Protein AF-A0A831JVI9-F1 (afdb_monomer)

pLDDT: mean 87.47, std 11.28, range [53.0, 98.06]

Structure (mmCIF, N/CA/C/O backbone):
data_AF-A0A831JVI9-F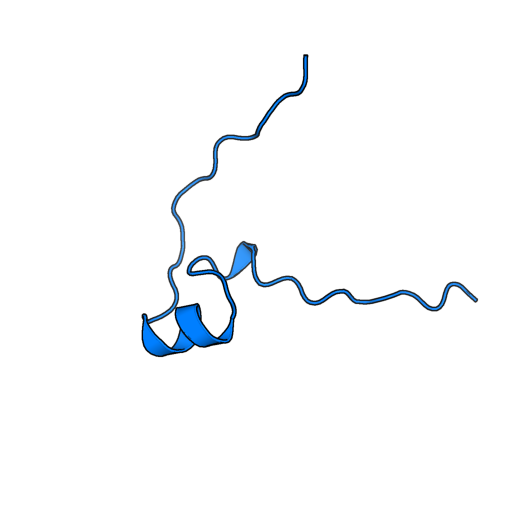1
#
_entry.id   AF-A0A831JVI9-F1
#
loop_
_atom_site.group_PDB
_atom_site.id
_atom_site.type_symbol
_atom_site.label_atom_id
_atom_site.label_alt_id
_atom_site.label_comp_id
_atom_site.label_asym_id
_atom_site.label_entity_id
_atom_site.label_seq_id
_atom_site.pdbx_PDB_ins_code
_atom_site.Cartn_x
_atom_site.Cartn_y
_atom_site.Cartn_z
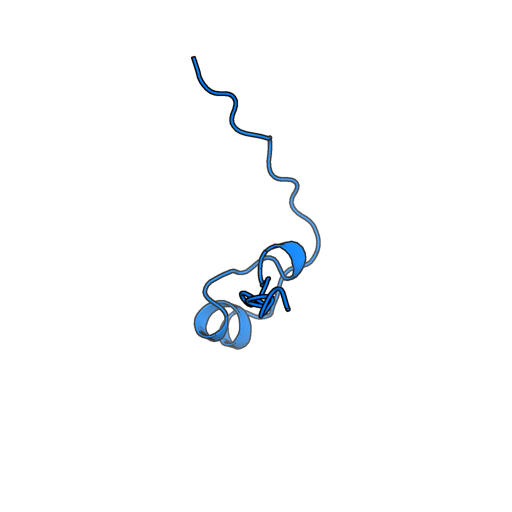_atom_site.occupancy
_atom_site.B_iso_or_equiv
_atom_site.auth_seq_id
_a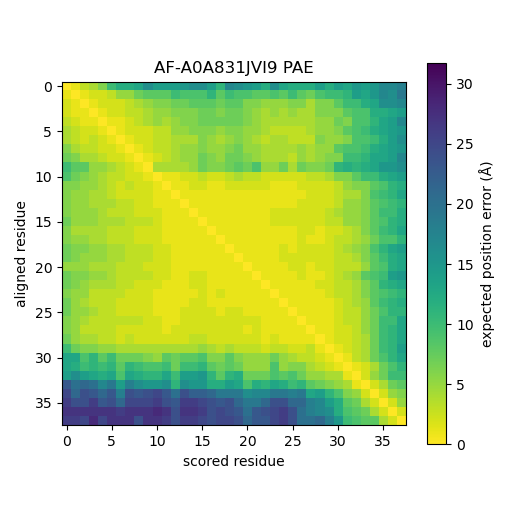tom_site.auth_comp_id
_atom_site.auth_asym_id
_atom_site.auth_atom_id
_atom_site.pdbx_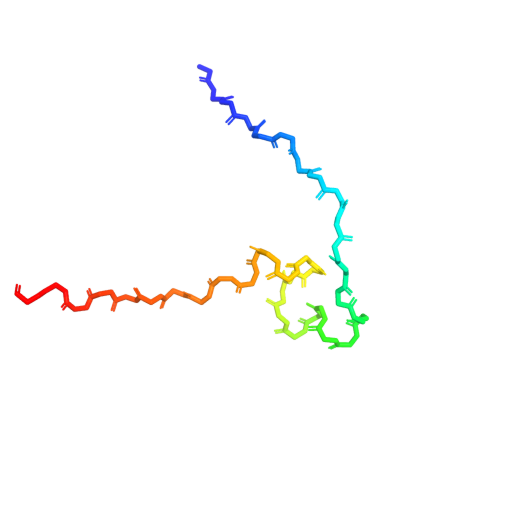PDB_model_num
ATOM 1 N N . GLN A 1 1 ? 7.482 11.067 -23.697 1.00 82.19 1 GLN A N 1
ATOM 2 C CA . GLN A 1 1 ? 6.259 10.490 -23.092 1.00 82.19 1 GLN A CA 1
ATOM 3 C C . GLN A 1 1 ? 6.694 9.517 -22.005 1.00 82.19 1 GLN A C 1
ATOM 5 O O . GLN A 1 1 ? 7.696 8.846 -22.213 1.00 82.19 1 GLN A O 1
ATOM 10 N N . ALA A 1 2 ? 6.005 9.475 -20.865 1.00 88.19 2 ALA A N 1
ATOM 11 C CA . ALA A 1 2 ? 6.275 8.517 -19.790 1.00 88.19 2 ALA A CA 1
ATOM 12 C C . ALA A 1 2 ? 5.157 7.468 -19.749 1.00 88.19 2 ALA A C 1
ATOM 14 O O . ALA A 1 2 ? 4.002 7.791 -20.024 1.00 88.19 2 ALA A O 1
ATOM 15 N N . TYR A 1 3 ? 5.512 6.223 -19.442 1.00 90.81 3 TYR A N 1
ATOM 16 C CA . TYR A 1 3 ? 4.566 5.119 -19.323 1.00 90.81 3 TYR A CA 1
ATOM 17 C C . TYR A 1 3 ? 4.180 4.924 -17.858 1.00 90.81 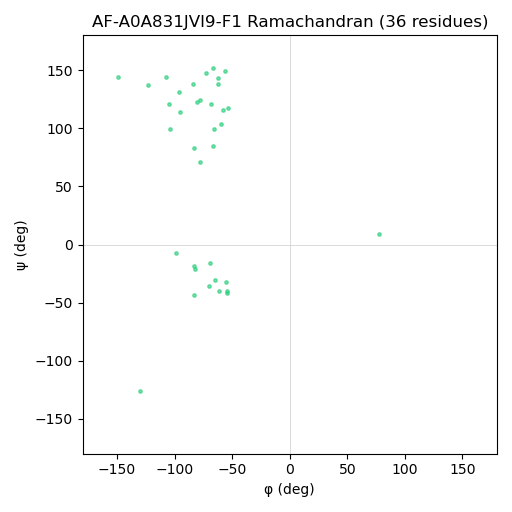3 TYR A C 1
ATOM 19 O O . TYR A 1 3 ? 5.053 4.842 -16.994 1.00 90.81 3 TYR A O 1
ATOM 27 N N . VAL A 1 4 ? 2.878 4.831 -17.597 1.00 89.62 4 VAL A N 1
ATOM 28 C CA . VAL A 1 4 ? 2.337 4.471 -16.285 1.00 89.62 4 VAL A CA 1
ATOM 29 C C . VAL A 1 4 ? 1.832 3.030 -16.369 1.00 89.62 4 VAL A C 1
ATOM 31 O O . VAL A 1 4 ? 0.970 2.751 -17.205 1.00 89.62 4 VAL A O 1
ATOM 34 N N . PRO A 1 5 ? 2.346 2.105 -15.542 1.00 89.12 5 PRO A N 1
ATOM 35 C CA . PRO A 1 5 ? 1.853 0.736 -15.514 1.00 89.12 5 PRO A CA 1
ATOM 36 C C . PRO A 1 5 ? 0.385 0.657 -15.085 1.00 89.12 5 PRO A C 1
ATOM 38 O O . PRO A 1 5 ? -0.051 1.369 -14.181 1.00 89.12 5 PRO A O 1
ATOM 41 N N . LEU A 1 6 ? -0.367 -0.264 -15.691 1.00 90.38 6 LEU A N 1
ATOM 42 C CA . LEU A 1 6 ? -1.702 -0.614 -15.212 1.00 90.38 6 LEU A CA 1
ATOM 43 C C . LEU A 1 6 ? -1.594 -1.328 -13.861 1.00 90.38 6 LEU A C 1
ATOM 45 O O . LEU A 1 6 ? -0.989 -2.398 -13.761 1.00 90.38 6 LEU A O 1
ATOM 49 N N . GLN A 1 7 ? -2.218 -0.754 -12.837 1.00 88.00 7 GLN A N 1
ATOM 50 C CA . GLN A 1 7 ? -2.291 -1.363 -11.516 1.00 88.00 7 GLN A CA 1
ATOM 51 C C . GLN A 1 7 ? -3.400 -2.416 -11.480 1.00 88.00 7 GLN A C 1
ATOM 53 O O . GLN A 1 7 ? -4.564 -2.128 -11.762 1.00 88.00 7 GLN A O 1
ATOM 58 N N . LYS A 1 8 ? -3.037 -3.653 -11.133 1.00 88.31 8 LYS A N 1
ATOM 59 C CA . LYS A 1 8 ? -3.997 -4.743 -10.935 1.00 88.31 8 LYS A CA 1
ATOM 60 C C . LYS A 1 8 ? -4.562 -4.671 -9.520 1.00 88.31 8 LYS A C 1
ATOM 62 O O . LYS A 1 8 ? -3.812 -4.469 -8.571 1.00 88.31 8 LYS A O 1
ATOM 67 N N . TYR A 1 9 ? -5.867 -4.883 -9.388 1.00 86.94 9 TYR A N 1
ATOM 68 C CA . TYR A 1 9 ? -6.491 -5.081 -8.084 1.00 86.94 9 TYR A CA 1
ATOM 69 C C . TYR A 1 9 ? -6.214 -6.508 -7.624 1.00 86.94 9 TYR A C 1
ATOM 71 O O . TYR A 1 9 ? -6.494 -7.464 -8.347 1.00 86.94 9 TYR A O 1
ATOM 79 N N . VAL A 1 10 ? -5.623 -6.626 -6.443 1.00 88.44 10 VAL A N 1
ATOM 80 C CA . VAL A 1 10 ? -5.194 -7.890 -5.843 1.00 88.44 10 VAL A CA 1
ATOM 81 C C . VAL A 1 10 ? -5.724 -7.947 -4.411 1.00 88.44 10 VAL A C 1
ATOM 83 O O . VAL A 1 10 ? -6.927 -7.779 -4.208 1.00 88.44 10 VAL A O 1
ATOM 86 N N . SER A 1 11 ? -4.863 -8.180 -3.426 1.00 94.62 11 SER A N 1
ATOM 87 C CA . SER A 1 11 ? -5.247 -8.196 -2.021 1.00 94.62 11 SER A CA 1
ATOM 88 C C . SER A 1 11 ? -5.524 -6.778 -1.533 1.00 94.62 11 SER A C 1
ATOM 90 O O . SER A 1 11 ? -4.897 -5.821 -1.986 1.00 94.62 11 SER A O 1
ATOM 92 N N . LEU A 1 12 ? -6.460 -6.643 -0.595 1.00 96.00 12 LEU A N 1
ATOM 93 C CA . LEU A 1 12 ? -6.771 -5.370 0.046 1.00 96.00 12 LEU A CA 1
ATOM 94 C C . LEU A 1 12 ? -6.606 -5.501 1.554 1.00 96.00 12 LEU A C 1
ATOM 96 O O . LEU A 1 12 ? -7.070 -6.474 2.153 1.00 96.00 12 LEU A O 1
ATOM 100 N N . TYR A 1 13 ? -5.999 -4.491 2.166 1.00 96.31 13 TYR A N 1
ATOM 101 C CA . TYR A 1 13 ? -6.077 -4.316 3.607 1.00 96.31 13 TYR A CA 1
ATOM 102 C C . TYR A 1 13 ? -7.508 -3.978 4.047 1.00 96.31 13 TYR A C 1
ATOM 104 O O . TYR A 1 13 ? -8.250 -3.318 3.308 1.00 96.31 13 TYR A O 1
ATOM 112 N N . PRO A 1 14 ? -7.893 -4.339 5.284 1.00 97.50 14 PRO A N 1
ATOM 113 C CA . PRO A 1 14 ? -9.049 -3.740 5.934 1.00 97.50 14 PRO A CA 1
ATOM 114 C C . PRO A 1 14 ? -8.911 -2.205 5.994 1.00 97.50 14 PRO A C 1
ATOM 116 O O . PRO A 1 14 ? -7.792 -1.700 6.136 1.00 97.50 14 PRO A O 1
ATOM 119 N N . PRO A 1 15 ? -10.017 -1.437 5.956 1.00 97.06 15 PRO A N 1
ATOM 120 C CA . PRO A 1 15 ? -9.963 0.028 5.903 1.00 97.06 15 PRO A CA 1
ATOM 121 C C . PRO A 1 15 ? -9.134 0.677 7.021 1.00 97.06 15 PRO A C 1
ATOM 123 O O . PRO A 1 15 ? -8.372 1.609 6.771 1.00 97.06 15 PRO A O 1
ATOM 126 N N . GLU A 1 16 ? -9.239 0.161 8.248 1.00 98.06 16 GLU A N 1
ATOM 127 C CA . GLU A 1 16 ? -8.503 0.685 9.405 1.00 98.06 16 GLU A CA 1
ATOM 128 C C . GLU A 1 16 ? -6.982 0.523 9.283 1.00 98.06 16 GLU A C 1
ATOM 130 O O . GLU A 1 16 ? -6.222 1.329 9.822 1.00 98.06 16 GLU A O 1
ATOM 135 N N . GLU A 1 17 ? -6.526 -0.521 8.590 1.00 96.81 17 GLU A N 1
ATOM 136 C CA . GLU A 1 17 ? -5.109 -0.776 8.340 1.00 96.81 17 GLU A CA 1
ATOM 137 C C . GLU A 1 17 ? -4.616 0.024 7.131 1.00 96.81 17 GLU A C 1
ATOM 139 O O . GLU A 1 17 ? -3.583 0.686 7.222 1.00 96.81 17 GLU A O 1
ATOM 144 N N . ALA A 1 18 ? -5.401 0.070 6.051 1.00 96.19 18 ALA A N 1
ATOM 145 C CA . ALA A 1 18 ? -5.079 0.835 4.847 1.00 96.19 18 ALA A CA 1
ATOM 146 C C . ALA A 1 18 ? -4.800 2.319 5.146 1.00 96.19 18 ALA A C 1
ATOM 148 O O . ALA A 1 18 ? -3.835 2.891 4.637 1.00 96.19 18 ALA A O 1
ATOM 149 N N . ILE A 1 19 ? -5.604 2.933 6.026 1.00 97.06 19 ILE A N 1
ATOM 150 C CA . ILE A 1 19 ? -5.409 4.327 6.459 1.00 97.06 19 ILE A CA 1
ATOM 151 C C . ILE A 1 19 ? -4.059 4.505 7.165 1.00 97.06 19 ILE A C 1
ATOM 153 O O . ILE A 1 19 ? -3.378 5.502 6.937 1.00 97.06 19 ILE A O 1
ATOM 157 N N . LYS A 1 20 ? -3.647 3.544 8.001 1.00 95.81 20 LYS A N 1
ATOM 158 C CA . LYS A 1 20 ? -2.367 3.604 8.728 1.00 95.81 20 LYS A CA 1
ATOM 159 C C . LYS A 1 20 ? -1.170 3.421 7.796 1.00 95.81 20 LYS A C 1
ATOM 161 O O . LYS A 1 20 ? -0.133 4.033 8.028 1.00 95.81 20 LYS A O 1
ATOM 166 N N . LYS A 1 21 ? -1.306 2.579 6.767 1.00 93.94 21 LYS A N 1
ATOM 167 C CA . LYS A 1 21 ? -0.243 2.285 5.792 1.00 93.94 21 LYS A CA 1
ATOM 168 C C . LYS A 1 21 ? -0.128 3.323 4.675 1.00 93.94 21 LYS A C 1
ATOM 170 O O . LYS A 1 21 ? 0.914 3.418 4.041 1.00 93.94 21 LYS A O 1
ATOM 175 N N . GLY A 1 22 ? -1.181 4.104 4.425 1.00 93.75 22 GLY A N 1
ATOM 176 C CA . GLY A 1 22 ? -1.223 5.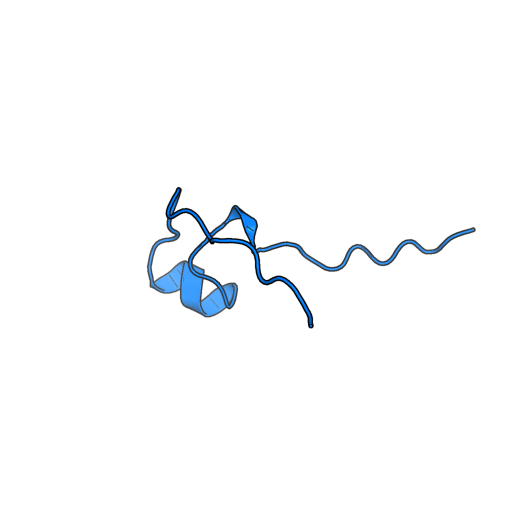070 3.321 1.00 93.75 22 GLY A CA 1
ATOM 177 C C . GLY A 1 22 ? -1.476 4.430 1.950 1.00 93.75 22 GLY A C 1
ATOM 178 O O . GLY A 1 22 ? -1.403 5.106 0.927 1.00 93.75 22 GLY A O 1
ATOM 179 N N . THR A 1 23 ? -1.801 3.137 1.922 1.00 93.19 23 THR A N 1
ATOM 180 C CA . THR A 1 23 ? -2.203 2.380 0.734 1.00 93.19 23 THR A CA 1
ATOM 181 C C . THR A 1 23 ? -3.167 1.268 1.141 1.00 93.19 23 THR A C 1
ATOM 183 O O . THR A 1 23 ? -3.023 0.670 2.205 1.00 93.19 23 THR A O 1
ATOM 186 N N . VAL A 1 24 ? -4.155 0.974 0.291 1.00 95.31 24 VAL A N 1
ATOM 187 C CA . VAL A 1 24 ? -5.042 -0.191 0.470 1.00 95.31 24 VAL A CA 1
ATOM 188 C C . VAL A 1 24 ? -4.422 -1.479 -0.071 1.00 95.31 24 VAL A C 1
ATOM 190 O O . VAL A 1 24 ? -4.848 -2.564 0.309 1.00 95.31 24 VAL A O 1
ATOM 193 N N . PHE A 1 25 ? -3.417 -1.360 -0.940 1.00 94.12 25 PHE A N 1
ATOM 194 C CA . PHE A 1 25 ? -2.743 -2.484 -1.582 1.00 94.12 25 PHE A CA 1
ATOM 195 C C . PHE A 1 25 ? -1.486 -2.850 -0.784 1.00 94.12 25 PHE A C 1
ATOM 197 O O . PHE A 1 25 ? -0.558 -2.031 -0.755 1.00 94.12 25 PHE A O 1
ATOM 204 N N . PRO A 1 26 ? -1.429 -4.041 -0.155 1.00 93.94 26 PRO A N 1
ATOM 205 C CA . PRO A 1 26 ? -0.260 -4.507 0.596 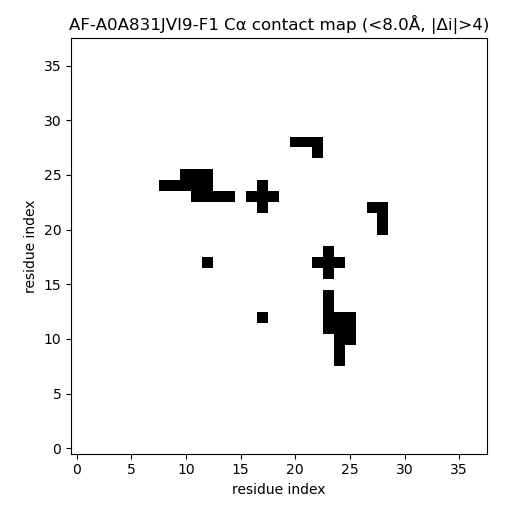1.00 93.94 26 PRO A CA 1
ATOM 206 C C . PRO A 1 26 ? 1.032 -4.506 -0.217 1.00 93.94 26 PRO A C 1
ATOM 208 O O . PRO A 1 26 ? 2.107 -4.232 0.299 1.00 93.94 26 PRO A O 1
ATOM 211 N N . GLU A 1 27 ? 0.932 -4.756 -1.516 1.00 91.19 27 GLU A N 1
ATOM 212 C CA . GLU A 1 27 ? 2.059 -4.827 -2.438 1.00 91.19 27 GLU A CA 1
ATOM 213 C C . GLU A 1 27 ? 2.707 -3.459 -2.680 1.00 91.19 27 GLU A C 1
ATOM 215 O O . GLU A 1 27 ? 3.821 -3.401 -3.186 1.00 91.19 27 GLU A O 1
ATOM 220 N N . LEU A 1 28 ? 2.024 -2.364 -2.329 1.00 91.19 28 LEU A N 1
ATOM 221 C CA . LEU A 1 28 ? 2.560 -1.004 -2.391 1.00 91.19 28 LEU A CA 1
ATOM 222 C C . LEU A 1 28 ? 3.053 -0.496 -1.027 1.00 91.19 28 LEU A C 1
ATOM 224 O O . LEU A 1 28 ? 3.654 0.576 -0.974 1.00 91.19 28 LEU A O 1
ATOM 228 N N . ASP A 1 29 ? 2.822 -1.236 0.065 1.00 93.06 29 ASP A N 1
ATOM 229 C CA . ASP A 1 29 ? 3.351 -0.919 1.399 1.00 93.06 29 ASP A CA 1
ATOM 230 C C . ASP A 1 29 ? 4.828 -1.339 1.479 1.00 93.06 29 ASP A C 1
ATOM 232 O O . ASP A 1 29 ? 5.201 -2.337 2.097 1.00 93.06 29 ASP A O 1
ATOM 236 N N . MET A 1 30 ? 5.676 -0.598 0.764 1.00 85.62 30 MET A N 1
ATOM 237 C CA . MET A 1 30 ? 7.113 -0.841 0.680 1.00 85.62 30 MET A CA 1
ATOM 238 C C . MET A 1 30 ? 7.863 0.176 1.551 1.00 85.62 30 MET A C 1
ATOM 240 O O . MET A 1 30 ? 8.074 1.313 1.114 1.00 85.62 30 MET A O 1
ATOM 244 N N . PRO A 1 31 ? 8.291 -0.187 2.777 1.00 82.25 31 PRO A N 1
ATOM 245 C CA . PRO A 1 31 ? 9.100 0.710 3.587 1.00 82.25 31 PRO A CA 1
ATOM 246 C C . PRO A 1 31 ? 10.417 1.002 2.866 1.00 82.25 31 PRO A C 1
ATOM 248 O O . PRO A 1 31 ? 11.048 0.104 2.308 1.00 82.25 31 PRO A O 1
ATOM 251 N N . TYR A 1 32 ? 10.855 2.261 2.894 1.00 79.12 32 TYR A N 1
ATOM 252 C CA . TYR A 1 32 ? 12.161 2.634 2.359 1.00 79.12 32 TYR A CA 1
ATOM 253 C C . TYR A 1 32 ? 13.262 1.978 3.200 1.00 79.12 32 TYR A C 1
ATOM 255 O O . TYR A 1 32 ? 13.615 2.457 4.280 1.00 79.12 32 TYR A O 1
ATOM 263 N N . ILE A 1 33 ? 13.808 0.868 2.707 1.00 78.19 33 ILE A N 1
ATOM 264 C CA . ILE A 1 33 ? 15.002 0.244 3.271 1.00 78.19 33 ILE A CA 1
ATOM 265 C C . ILE A 1 33 ? 16.184 0.990 2.665 1.00 78.19 33 ILE A C 1
ATOM 267 O O . ILE A 1 33 ? 16.731 0.595 1.640 1.00 78.19 33 ILE A O 1
ATOM 271 N N . GLY A 1 34 ? 16.528 2.131 3.259 1.00 73.31 34 GLY A N 1
ATOM 272 C CA . GLY A 1 34 ? 17.733 2.853 2.880 1.00 73.31 34 GLY A CA 1
ATOM 273 C C . GLY A 1 34 ? 18.936 1.950 3.109 1.00 73.31 34 GLY A C 1
ATOM 274 O O . GLY A 1 34 ? 19.353 1.757 4.252 1.00 73.31 34 GLY A O 1
ATOM 275 N N . GLU A 1 35 ? 19.493 1.381 2.043 1.00 67.69 35 GLU A N 1
ATOM 276 C CA . GLU A 1 35 ? 20.807 0.766 2.126 1.00 67.69 35 GLU A CA 1
ATOM 277 C C . GLU A 1 35 ? 21.776 1.850 2.604 1.00 67.69 35 GLU A C 1
ATOM 279 O O . GLU A 1 35 ? 22.036 2.833 1.908 1.00 67.69 35 GLU A O 1
ATOM 284 N N . LYS A 1 36 ? 22.361 1.675 3.793 1.00 61.75 36 LYS A N 1
ATOM 285 C CA . LYS A 1 36 ? 23.709 2.199 3.997 1.00 61.75 36 LYS A CA 1
ATOM 286 C C . LYS A 1 36 ? 24.605 1.368 3.084 1.00 61.75 36 LYS A C 1
ATOM 288 O O . LYS A 1 36 ? 25.135 0.353 3.527 1.00 61.75 36 LYS A O 1
ATOM 293 N N . MET A 1 37 ? 24.711 1.761 1.812 1.00 55.84 37 MET A N 1
ATOM 294 C CA . MET A 1 37 ? 25.784 1.279 0.949 1.00 55.84 37 MET A CA 1
ATOM 295 C C . MET A 1 37 ? 27.091 1.558 1.689 1.00 55.84 37 MET A C 1
ATOM 297 O O . MET A 1 37 ? 27.370 2.695 2.079 1.00 55.84 37 MET A O 1
ATOM 301 N N . ARG A 1 38 ? 27.798 0.477 1.996 1.00 53.00 38 ARG A N 1
ATOM 302 C CA . ARG A 1 38 ? 29.072 0.474 2.696 1.00 53.00 38 ARG A CA 1
ATOM 303 C C . ARG A 1 38 ? 30.200 0.469 1.679 1.00 53.00 38 ARG A C 1
ATOM 305 O O . ARG A 1 38 ? 30.012 -0.182 0.629 1.00 53.00 38 ARG A O 1
#

Mean predicted aligned error: 6.46 Å

Solvent-accessible surface area (backbone atoms only — not comparable to full-atom values): 2795 Å² total; per-residue (Å²): 139,84,87,79,82,86,82,78,90,75,68,69,50,59,70,80,53,13,67,76,66,77,42,47,37,65,91,70,64,69,77,86,78,76,74,80,81,125

Sequence (38 aa)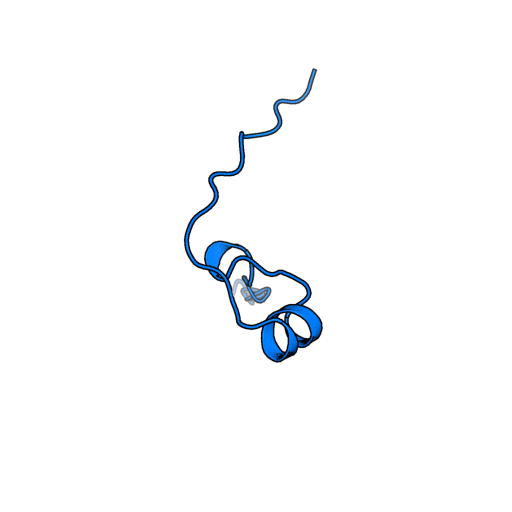:
QAYVPLQKYVSLYPPEEAIKKGTVFPELDMPYIGEKMR

Foldseek 3Di:
DDDDDDDDDDQFDDPVVCVVQVHRDPVPSDPPPPPPPD

Radius of gyration: 13.77 Å; Cα contacts (8 Å, |Δi|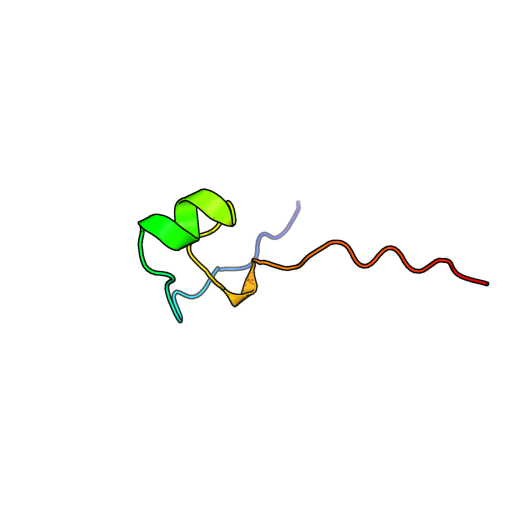>4): 22; chains: 1; bounding box: 39×19×32 Å

Secondary structure (DSSP, 8-state):
----PPPPP-----HHHHHHHT-S-GGG----------